Protein AF-A0A816WBF7-F1 (afdb_monomer_lite)

Secondary structure (DSSP, 8-state):
--------HHHHHHHHHHHHHHHHHHHHHHHHHHHHHSGGG--GGG-HHHHHHHHHHHHHHHHIIIIIHHHHHHHHHS----------

Sequence (88 aa):
MNTKNDYSLTNVIFGYYGLVLVIIGTLLNLFTFFMLFHSTFGNAKKRPTLHYMREMALFDIAMLYGWNLDHYLLPVHGFKLHFYSVAW

pLDDT: mean 80.8, std 15.41, range [39.72, 97.38]

Organism: NCBI:txid392030

Radius of gyration: 18.31 Å; chains: 1; bounding box: 32×30×64 Å

Structure (mmCIF, N/CA/C/O backbone):
data_AF-A0A816WBF7-F1
#
_entry.id   AF-A0A816WBF7-F1
#
loop_
_atom_site.group_PDB
_atom_site.id
_atom_site.type_symbol
_atom_site.label_atom_id
_atom_site.label_alt_id
_atom_site.label_comp_id
_atom_site.label_asym_id
_atom_site.label_entity_id
_atom_site.label_seq_id
_atom_site.pdbx_PDB_ins_code
_atom_site.Cartn_x
_atom_site.Cartn_y
_atom_site.Cartn_z
_atom_site.occupancy
_atom_site.B_iso_or_equiv
_atom_site.auth_seq_id
_atom_site.auth_comp_id
_atom_site.auth_asym_id
_atom_site.auth_atom_id
_atom_site.pdbx_PDB_model_num
ATOM 1 N N . MET A 1 1 ? 11.705 8.986 -38.738 1.00 39.72 1 MET A N 1
ATOM 2 C CA . MET A 1 1 ? 10.733 8.226 -37.926 1.00 39.72 1 MET A CA 1
ATOM 3 C C . MET A 1 1 ? 11.538 7.472 -36.874 1.00 39.72 1 MET A C 1
ATOM 5 O O . MET A 1 1 ? 12.221 6.522 -37.223 1.00 39.72 1 MET A O 1
ATOM 9 N N . ASN A 1 2 ? 11.618 8.006 -35.652 1.00 39.97 2 ASN A N 1
ATOM 10 C CA . ASN A 1 2 ? 12.504 7.514 -34.589 1.00 39.97 2 ASN A CA 1
ATOM 11 C C . ASN A 1 2 ? 11.629 6.955 -33.460 1.00 39.97 2 ASN A C 1
ATOM 13 O O . ASN A 1 2 ? 11.170 7.698 -32.604 1.00 39.97 2 ASN A O 1
ATOM 17 N N . THR A 1 3 ? 11.311 5.665 -33.522 1.00 55.91 3 THR A N 1
ATOM 18 C CA . THR A 1 3 ? 10.467 4.961 -32.547 1.00 55.91 3 THR A CA 1
ATOM 19 C C . THR A 1 3 ? 11.357 4.268 -31.518 1.00 55.91 3 THR A C 1
ATOM 21 O O . THR A 1 3 ? 11.572 3.057 -31.595 1.00 55.91 3 THR A O 1
ATOM 24 N N . LYS A 1 4 ? 11.949 5.031 -30.594 1.00 47.75 4 LYS A N 1
ATOM 25 C CA . LYS A 1 4 ? 12.781 4.477 -29.517 1.00 47.75 4 LYS A CA 1
ATOM 26 C C . LYS A 1 4 ? 12.343 5.015 -28.153 1.00 47.75 4 LYS A C 1
ATOM 28 O O . LYS A 1 4 ? 12.720 6.111 -27.771 1.00 47.75 4 LYS A O 1
ATOM 33 N N . ASN A 1 5 ? 11.640 4.148 -27.423 1.00 53.66 5 ASN A N 1
ATOM 34 C CA . ASN A 1 5 ? 11.604 4.071 -25.959 1.00 53.66 5 ASN A CA 1
ATOM 35 C C . ASN A 1 5 ? 10.888 5.184 -25.174 1.00 53.66 5 ASN A C 1
ATOM 37 O O . ASN A 1 5 ? 11.334 5.536 -24.087 1.00 53.66 5 ASN A O 1
ATOM 41 N N . ASP A 1 6 ? 9.712 5.625 -25.619 1.00 51.69 6 ASP A N 1
ATOM 42 C CA . ASP A 1 6 ? 8.776 6.380 -24.770 1.00 51.69 6 ASP A CA 1
ATOM 43 C C . ASP A 1 6 ? 8.010 5.458 -23.798 1.00 51.69 6 ASP A C 1
ATOM 45 O O . ASP A 1 6 ? 6.786 5.533 -23.663 1.00 51.69 6 ASP A O 1
ATOM 49 N N . TYR A 1 7 ? 8.709 4.587 -23.062 1.00 58.62 7 TYR A N 1
ATOM 50 C CA . TYR A 1 7 ? 8.198 4.236 -21.738 1.00 58.62 7 TYR A CA 1
ATOM 51 C C . TYR A 1 7 ? 8.326 5.520 -20.924 1.00 58.62 7 TYR A C 1
ATOM 53 O O . TYR A 1 7 ? 9.396 5.835 -20.410 1.00 58.62 7 TYR A O 1
ATOM 61 N N . SER A 1 8 ? 7.260 6.322 -20.948 1.00 73.81 8 SER A N 1
ATOM 62 C CA . SER A 1 8 ? 7.235 7.678 -20.412 1.00 73.81 8 SER A CA 1
ATOM 63 C C . SER A 1 8 ? 7.874 7.704 -19.024 1.00 73.81 8 SER A C 1
ATOM 65 O O . SER A 1 8 ? 7.443 6.959 -18.146 1.00 73.81 8 SER A O 1
ATOM 67 N N . LEU A 1 9 ? 8.889 8.550 -18.815 1.00 81.88 9 LEU A N 1
ATOM 68 C CA . LEU A 1 9 ? 9.511 8.811 -17.508 1.00 81.88 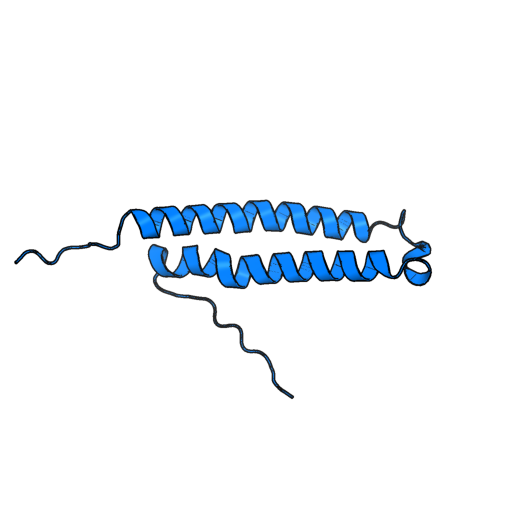9 LEU A CA 1
ATOM 69 C C . LEU A 1 9 ? 8.453 8.942 -16.396 1.00 81.88 9 LEU A C 1
A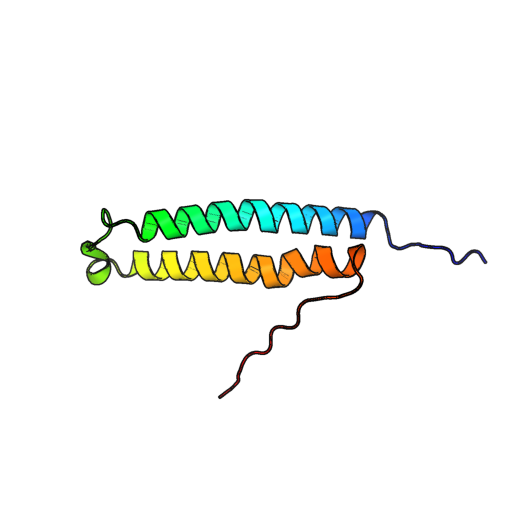TOM 71 O O . LEU A 1 9 ? 8.638 8.467 -15.278 1.00 81.88 9 LEU A O 1
ATOM 75 N N . THR A 1 10 ? 7.302 9.515 -16.744 1.00 86.12 10 THR A N 1
ATOM 76 C CA . THR A 1 10 ? 6.100 9.606 -15.921 1.00 86.12 10 THR A CA 1
ATOM 77 C C . THR A 1 10 ? 5.628 8.249 -15.384 1.00 86.12 10 THR A C 1
ATOM 79 O O . THR A 1 10 ? 5.386 8.136 -14.188 1.00 86.12 10 THR A O 1
ATOM 82 N N . ASN A 1 11 ? 5.550 7.203 -16.210 1.00 85.06 11 ASN A N 1
ATOM 83 C CA . ASN A 1 11 ? 5.120 5.862 -15.792 1.00 85.06 11 ASN A CA 1
ATOM 84 C C . ASN A 1 11 ? 6.092 5.236 -14.787 1.00 85.06 11 ASN A C 1
ATOM 86 O O . ASN A 1 11 ? 5.661 4.596 -13.831 1.00 85.06 11 ASN A O 1
ATOM 90 N N . VAL A 1 12 ? 7.397 5.451 -14.973 1.00 86.12 12 VAL A N 1
ATOM 91 C CA . VAL A 1 12 ? 8.419 4.970 -14.033 1.00 86.12 12 VAL A CA 1
ATOM 92 C C . VAL A 1 12 ? 8.295 5.705 -12.696 1.00 86.12 12 VAL A C 1
ATOM 94 O O . VAL A 1 12 ? 8.289 5.065 -11.646 1.00 86.12 12 VAL A O 1
ATOM 97 N N . ILE A 1 13 ? 8.114 7.030 -12.720 1.00 88.81 13 ILE A N 1
ATOM 98 C CA . ILE A 1 13 ? 7.887 7.839 -11.512 1.00 88.81 13 ILE A CA 1
ATOM 99 C C . ILE A 1 13 ? 6.638 7.361 -10.760 1.00 88.81 13 ILE A C 1
ATOM 101 O O . ILE A 1 13 ? 6.709 7.124 -9.553 1.00 88.81 13 ILE A O 1
ATOM 105 N N . PHE A 1 14 ? 5.514 7.171 -11.458 1.00 87.81 14 PHE A N 1
ATOM 106 C CA . PHE A 1 14 ? 4.284 6.662 -10.848 1.00 87.81 14 PHE A CA 1
ATOM 107 C C . PHE A 1 14 ? 4.456 5.251 -10.281 1.00 87.81 14 PHE A C 1
ATOM 109 O O . PHE A 1 14 ? 3.913 4.964 -9.214 1.00 87.81 14 PHE A O 1
ATOM 116 N N . GLY A 1 15 ? 5.252 4.399 -10.929 1.00 89.88 15 GLY A N 1
ATOM 117 C CA . GLY A 1 15 ? 5.548 3.068 -10.416 1.00 89.88 15 GLY A CA 1
ATOM 118 C C . GLY A 1 15 ? 6.333 3.088 -9.108 1.00 89.88 15 GLY A C 1
ATOM 119 O O . GLY A 1 15 ? 5.935 2.437 -8.143 1.00 89.88 15 GLY A O 1
ATOM 120 N N . TYR A 1 16 ? 7.402 3.881 -9.015 1.00 91.25 16 TYR A N 1
ATOM 121 C CA . TYR A 1 16 ? 8.149 4.010 -7.757 1.00 91.25 16 TYR A CA 1
ATOM 122 C C . TYR A 1 16 ? 7.346 4.711 -6.658 1.00 91.25 16 TYR A C 1
ATOM 124 O O . TYR A 1 16 ? 7.451 4.331 -5.492 1.00 91.25 16 TYR A O 1
ATOM 132 N N . TYR A 1 17 ? 6.502 5.683 -7.010 1.00 92.56 17 TYR A N 1
ATOM 133 C CA . TYR A 1 17 ? 5.556 6.275 -6.065 1.00 92.56 17 TYR A CA 1
ATOM 134 C C . TYR A 1 17 ? 4.574 5.226 -5.519 1.00 92.56 17 TYR A C 1
ATOM 136 O O . TYR A 1 17 ? 4.389 5.126 -4.304 1.00 92.56 17 TYR A O 1
ATOM 144 N N . GLY A 1 18 ? 4.014 4.389 -6.400 1.00 91.25 18 GLY A N 1
ATOM 145 C CA . GLY A 1 18 ? 3.179 3.249 -6.024 1.00 91.25 18 GLY A CA 1
ATOM 146 C C . GLY A 1 18 ? 3.893 2.307 -5.055 1.00 91.25 18 GLY A C 1
ATOM 147 O O . GLY A 1 18 ? 3.333 1.972 -4.013 1.00 91.25 18 GLY A O 1
ATOM 148 N N . LEU A 1 19 ? 5.157 1.967 -5.324 1.00 92.38 19 LEU A N 1
ATOM 149 C CA . LEU A 1 19 ? 5.970 1.122 -4.442 1.00 92.38 19 LEU A CA 1
ATOM 150 C C . LEU A 1 19 ? 6.166 1.735 -3.047 1.00 92.38 19 LEU A C 1
ATOM 152 O O . LEU A 1 19 ? 6.026 1.036 -2.042 1.00 92.38 19 LEU A O 1
ATOM 156 N N . VAL A 1 20 ? 6.462 3.035 -2.966 1.00 94.88 20 VAL A N 1
ATOM 157 C CA . VAL A 1 20 ? 6.602 3.740 -1.681 1.00 94.88 20 VAL A CA 1
ATOM 158 C C . VAL A 1 20 ? 5.298 3.679 -0.886 1.00 94.88 20 VAL A C 1
ATOM 160 O O . VAL A 1 20 ? 5.330 3.390 0.312 1.00 94.88 20 VAL A O 1
ATOM 163 N N . LEU A 1 21 ? 4.152 3.881 -1.546 1.00 95.12 21 LEU A N 1
ATOM 164 C CA . LEU A 1 21 ? 2.841 3.743 -0.911 1.00 95.12 21 LEU A CA 1
ATOM 165 C C . LEU A 1 21 ? 2.586 2.319 -0.413 1.00 95.12 21 LEU A C 1
ATOM 167 O O . LEU A 1 21 ? 2.082 2.163 0.697 1.00 95.12 21 LEU A O 1
ATOM 171 N N . VAL A 1 22 ? 2.955 1.292 -1.185 1.00 94.88 22 VAL A N 1
ATOM 172 C CA . VAL A 1 22 ? 2.834 -0.107 -0.745 1.00 94.88 22 VAL A CA 1
ATOM 173 C C . VAL A 1 22 ? 3.652 -0.332 0.521 1.00 94.88 22 VAL A C 1
ATOM 175 O O . VAL A 1 22 ? 3.110 -0.833 1.501 1.00 94.88 22 VAL A O 1
ATOM 178 N N . ILE A 1 23 ? 4.922 0.076 0.548 1.00 95.19 23 ILE A N 1
ATOM 179 C CA . ILE A 1 23 ? 5.803 -0.152 1.703 1.00 95.19 23 ILE A CA 1
ATOM 180 C C . ILE A 1 23 ? 5.284 0.591 2.939 1.00 95.19 23 ILE A C 1
ATOM 182 O O . ILE A 1 23 ? 5.028 -0.029 3.972 1.00 95.19 23 ILE A O 1
ATOM 186 N N . ILE A 1 24 ? 5.096 1.909 2.838 1.00 97.38 24 ILE A N 1
ATOM 187 C CA . ILE A 1 24 ? 4.690 2.741 3.979 1.00 97.38 24 ILE A CA 1
ATOM 188 C C . ILE A 1 24 ? 3.277 2.370 4.434 1.00 97.38 24 ILE A C 1
ATOM 190 O O . ILE A 1 24 ? 3.043 2.166 5.625 1.00 97.38 24 ILE A O 1
ATOM 194 N N . GLY A 1 25 ? 2.342 2.242 3.495 1.00 95.88 25 GLY A N 1
ATOM 195 C CA . GLY A 1 25 ? 0.956 1.905 3.792 1.00 95.88 25 GLY A CA 1
ATOM 196 C C . GLY A 1 25 ? 0.815 0.522 4.425 1.00 95.88 25 GLY A C 1
ATOM 197 O O . GLY A 1 25 ? 0.037 0.363 5.363 1.00 95.88 25 GLY A O 1
ATOM 198 N N . THR A 1 26 ? 1.607 -0.463 3.995 1.00 95.38 26 THR A N 1
ATOM 199 C CA . THR A 1 26 ? 1.599 -1.799 4.613 1.00 95.38 26 THR A CA 1
ATOM 200 C C . THR A 1 26 ? 2.128 -1.749 6.039 1.00 95.38 26 THR A C 1
ATOM 202 O O . THR A 1 26 ? 1.508 -2.318 6.934 1.00 95.38 26 THR A O 1
ATOM 205 N N . LEU A 1 27 ? 3.229 -1.032 6.287 1.00 96.94 27 LEU A N 1
ATOM 206 C CA . LEU A 1 27 ? 3.782 -0.878 7.637 1.00 96.94 27 LEU A CA 1
ATOM 207 C C . LEU A 1 27 ? 2.779 -0.210 8.591 1.00 96.94 27 LEU A C 1
ATOM 209 O O . LEU A 1 27 ? 2.565 -0.700 9.700 1.00 96.94 27 LEU A O 1
ATOM 213 N N . LEU A 1 28 ? 2.128 0.871 8.151 1.00 96.94 28 LEU A N 1
ATOM 214 C CA . LEU A 1 28 ? 1.131 1.591 8.950 1.00 96.94 28 LEU A CA 1
ATOM 215 C C . LEU A 1 28 ? -0.133 0.757 9.207 1.00 96.94 28 LEU A C 1
ATOM 217 O O . LEU A 1 28 ? -0.643 0.747 10.332 1.00 96.94 28 LEU A O 1
ATOM 221 N N . ASN A 1 29 ? -0.626 0.026 8.204 1.00 94.62 29 ASN A N 1
ATOM 222 C CA . ASN A 1 29 ? -1.792 -0.841 8.370 1.00 94.62 29 ASN A CA 1
ATOM 223 C C . ASN A 1 29 ? -1.487 -2.068 9.235 1.00 94.62 29 ASN A C 1
ATOM 225 O O . ASN A 1 29 ? -2.307 -2.424 10.079 1.00 94.62 29 ASN A O 1
ATOM 229 N N . LEU A 1 30 ? -0.300 -2.671 9.114 1.00 94.06 30 LEU A N 1
ATOM 230 C CA . LEU A 1 30 ? 0.133 -3.753 10.005 1.00 94.06 30 LEU A CA 1
ATOM 231 C C . LEU A 1 30 ? 0.269 -3.271 11.449 1.00 94.06 30 LEU A C 1
ATOM 233 O O . LEU A 1 30 ? -0.178 -3.959 12.365 1.00 94.06 30 LEU A O 1
ATOM 237 N N . PHE A 1 31 ? 0.835 -2.081 11.661 1.00 94.00 31 PHE A N 1
ATOM 238 C CA . PHE A 1 31 ? 0.910 -1.479 12.990 1.00 94.00 31 PHE A CA 1
ATOM 239 C C . PHE A 1 31 ? -0.488 -1.241 13.577 1.00 94.00 31 PHE A C 1
ATOM 241 O O . PHE A 1 31 ? -0.759 -1.636 14.712 1.00 94.00 31 PHE A O 1
ATOM 248 N N . THR A 1 32 ? -1.399 -0.671 12.783 1.00 92.25 32 THR A N 1
ATOM 249 C CA . THR A 1 32 ? -2.806 -0.468 13.163 1.00 92.25 32 THR A CA 1
ATOM 250 C C . THR A 1 32 ? -3.477 -1.792 13.517 1.00 92.25 32 THR A C 1
ATOM 252 O O . THR A 1 32 ? -4.080 -1.918 14.583 1.00 92.25 32 THR A O 1
ATOM 255 N N . PHE A 1 33 ? -3.320 -2.812 12.675 1.00 90.75 33 PHE A N 1
ATOM 256 C CA . PHE A 1 33 ? -3.879 -4.138 12.908 1.00 90.75 33 PHE A CA 1
ATOM 257 C C . PHE A 1 33 ? -3.330 -4.771 14.195 1.00 90.75 33 PHE A C 1
ATOM 259 O O . PHE A 1 33 ? -4.105 -5.268 15.014 1.00 90.75 33 PHE A O 1
ATOM 266 N N . PHE A 1 34 ? -2.014 -4.696 14.424 1.00 90.19 34 PHE A N 1
ATOM 267 C CA . PHE A 1 34 ? -1.371 -5.228 15.626 1.00 90.19 34 PHE A CA 1
ATOM 268 C C . PHE A 1 34 ? -1.841 -4.511 16.895 1.00 90.19 34 PHE A C 1
ATOM 270 O O . PHE A 1 34 ? -2.202 -5.169 17.874 1.00 90.19 34 PHE A O 1
ATOM 277 N N . MET A 1 35 ? -1.922 -3.175 16.874 1.00 87.94 35 MET A N 1
ATOM 278 C CA . MET A 1 35 ? -2.477 -2.415 17.996 1.00 87.94 35 MET A CA 1
ATOM 279 C C . MET A 1 35 ? -3.925 -2.805 18.286 1.00 87.94 35 MET A C 1
ATOM 281 O O . MET A 1 35 ? -4.294 -2.984 19.446 1.00 87.94 35 MET A O 1
ATOM 285 N N . LEU A 1 36 ? -4.745 -2.956 17.243 1.00 85.00 36 LEU A N 1
ATOM 286 C CA . LEU A 1 36 ? -6.140 -3.352 17.396 1.00 85.00 36 LEU A CA 1
ATOM 287 C C . LEU A 1 36 ? -6.273 -4.786 17.911 1.00 85.00 36 LEU A C 1
ATOM 289 O O . LEU A 1 36 ? -7.277 -5.085 18.555 1.00 85.00 36 LEU A O 1
ATOM 293 N N . PHE A 1 37 ? -5.312 -5.673 17.635 1.00 77.50 37 PHE A N 1
ATOM 294 C CA . PHE A 1 37 ? -5.291 -7.059 18.113 1.00 77.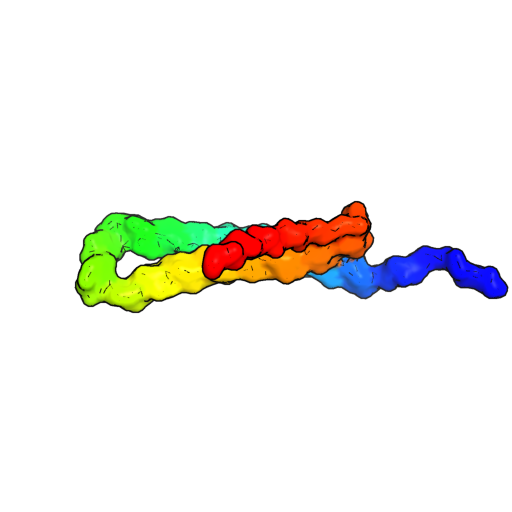50 37 PHE A CA 1
ATOM 295 C C . PHE A 1 37 ? -4.789 -7.192 19.561 1.00 77.50 37 PHE A C 1
ATOM 297 O O . PHE A 1 37 ? -5.170 -8.137 20.254 1.00 77.50 37 PHE A O 1
ATOM 304 N N . HIS A 1 38 ? -3.979 -6.243 20.039 1.00 77.94 38 HIS A N 1
ATOM 305 C CA . HIS A 1 38 ? -3.415 -6.257 21.388 1.00 77.94 38 HIS A CA 1
ATOM 306 C C . HIS A 1 38 ? -4.498 -6.307 22.488 1.00 77.94 38 HIS A C 1
ATOM 308 O O . HIS A 1 38 ? -5.541 -5.649 22.409 1.00 77.94 38 HIS A O 1
ATOM 314 N N . SER A 1 39 ? -4.242 -7.091 23.545 1.00 57.72 39 SER A N 1
ATOM 315 C CA . SER A 1 39 ? -5.241 -7.500 24.552 1.00 57.72 39 SER A CA 1
ATOM 316 C C . SER A 1 39 ? -5.835 -6.355 25.382 1.00 57.72 39 SER A C 1
ATOM 318 O O . SER A 1 39 ? -6.891 -6.528 25.990 1.00 57.72 39 SER A O 1
ATOM 320 N N . THR A 1 40 ? -5.242 -5.158 25.343 1.00 61.53 40 THR A N 1
ATOM 321 C CA . THR A 1 40 ? -5.827 -3.923 25.897 1.00 61.53 40 THR A CA 1
ATOM 322 C C . THR A 1 40 ? -7.207 -3.617 25.293 1.00 61.53 40 THR A C 1
ATOM 324 O O . THR A 1 40 ? -8.070 -3.054 25.965 1.00 61.53 40 THR A O 1
ATOM 327 N N . PHE A 1 41 ? -7.465 -4.066 24.059 1.00 59.59 41 PHE A N 1
ATOM 328 C CA . PHE A 1 41 ? -8.767 -4.004 23.385 1.00 59.59 41 PHE A CA 1
ATOM 329 C C . PHE A 1 41 ? -9.562 -5.325 23.464 1.00 59.59 41 PHE A C 1
ATOM 331 O O . PHE A 1 41 ? -10.536 -5.518 22.735 1.00 59.59 41 PHE A O 1
ATOM 338 N N . GLY A 1 42 ? -9.187 -6.238 24.368 1.00 55.75 42 GLY A N 1
ATOM 339 C CA . GLY A 1 42 ? -9.687 -7.617 24.488 1.00 55.75 42 GLY A CA 1
ATOM 340 C C . GLY A 1 42 ? -11.184 -7.783 24.785 1.00 55.75 42 GLY A C 1
ATOM 341 O O . GLY A 1 42 ? -11.699 -8.895 24.738 1.00 55.75 42 GLY A O 1
ATOM 342 N N . ASN A 1 43 ? -11.921 -6.691 24.998 1.00 61.22 43 ASN A N 1
ATOM 343 C CA . ASN A 1 43 ? -13.387 -6.678 25.034 1.00 61.22 43 ASN A CA 1
ATOM 344 C C . ASN A 1 43 ? -14.004 -6.458 23.636 1.00 61.22 43 ASN A C 1
ATOM 346 O O . ASN A 1 43 ? -15.041 -5.808 23.509 1.00 61.22 43 ASN A O 1
ATOM 350 N N . ALA A 1 44 ? -13.387 -6.993 22.576 1.00 56.44 44 ALA A N 1
ATOM 351 C CA . ALA A 1 44 ? -13.842 -6.836 21.189 1.00 56.44 44 ALA A CA 1
ATOM 352 C C . ALA A 1 44 ? -15.308 -7.281 20.982 1.00 56.44 44 ALA A C 1
ATOM 354 O O . ALA A 1 44 ? -16.054 -6.622 20.262 1.00 56.44 44 ALA A O 1
ATOM 355 N N . LYS A 1 45 ? -15.786 -8.279 21.748 1.00 59.72 45 LYS A N 1
ATOM 356 C CA . LYS A 1 45 ? -17.208 -8.683 21.781 1.00 59.72 45 LYS A CA 1
ATOM 357 C C . LYS A 1 45 ? -18.179 -7.562 22.191 1.00 59.72 45 LYS A C 1
ATOM 359 O O . LYS A 1 45 ? -19.353 -7.640 21.857 1.00 59.72 45 LYS A O 1
ATOM 364 N N . LYS A 1 46 ? -17.722 -6.528 22.909 1.00 64.12 46 LYS A N 1
ATOM 365 C CA . LYS A 1 46 ? -18.533 -5.358 23.302 1.00 64.12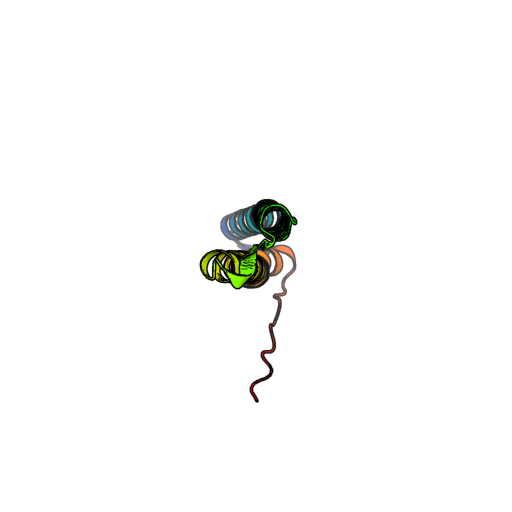 46 LYS A CA 1
ATOM 366 C C . LYS A 1 46 ? -18.391 -4.170 22.343 1.00 64.12 46 LYS A C 1
ATOM 368 O O . LYS A 1 46 ? -19.060 -3.160 22.543 1.00 64.12 46 LYS A O 1
ATOM 373 N N . ARG A 1 47 ? -17.498 -4.240 21.349 1.00 72.94 47 ARG A N 1
ATOM 374 C CA . ARG A 1 47 ? -17.149 -3.111 20.470 1.00 72.94 47 ARG A CA 1
ATOM 375 C C . ARG A 1 47 ? -17.047 -3.578 19.013 1.00 72.94 47 ARG A C 1
ATOM 377 O O . ARG A 1 47 ? -15.932 -3.752 18.519 1.00 72.94 47 ARG A O 1
ATOM 384 N N . PRO A 1 48 ? -18.185 -3.749 18.310 1.00 80.75 48 PRO A N 1
ATOM 385 C CA . PRO A 1 48 ? -18.203 -4.185 16.909 1.00 80.75 48 PRO A CA 1
ATOM 386 C C . PRO A 1 48 ? -17.353 -3.287 15.999 1.00 80.75 48 PRO A C 1
ATOM 388 O O . PRO A 1 48 ? -16.732 -3.772 15.061 1.00 80.75 48 PRO A O 1
ATOM 391 N N . THR A 1 49 ? -17.219 -2.001 16.330 1.00 84.19 49 THR A N 1
ATOM 392 C CA . THR A 1 49 ? -16.358 -1.048 15.617 1.00 84.19 49 THR A CA 1
ATOM 393 C C . THR A 1 49 ? -14.903 -1.515 15.497 1.00 84.19 49 THR A C 1
ATOM 395 O O . THR A 1 49 ? -14.288 -1.307 14.459 1.00 84.19 49 THR A O 1
ATOM 398 N N . LEU A 1 50 ? -14.351 -2.189 16.514 1.00 84.25 50 LEU A N 1
ATOM 399 C CA . LEU A 1 50 ? -12.970 -2.685 16.464 1.00 84.25 50 LEU A CA 1
ATOM 400 C C . LEU A 1 50 ? -12.800 -3.835 15.465 1.00 84.25 50 LEU A C 1
ATOM 402 O O . LEU A 1 50 ? -11.729 -3.974 14.884 1.00 84.25 50 LEU A O 1
ATOM 406 N N . HIS A 1 51 ? -13.840 -4.647 15.257 1.00 83.31 51 HIS A N 1
ATOM 407 C CA . HIS A 1 51 ? -13.822 -5.693 14.235 1.00 83.31 51 HIS A CA 1
ATOM 408 C C . HIS A 1 51 ? -13.794 -5.074 12.836 1.00 83.31 51 HIS A C 1
ATOM 410 O O . HIS A 1 51 ? -12.900 -5.397 12.059 1.00 83.31 51 HIS A O 1
ATOM 416 N N . TYR A 1 52 ? -14.665 -4.094 12.576 1.00 89.00 52 TYR A N 1
ATOM 417 C CA . TYR A 1 52 ? -14.665 -3.363 11.307 1.00 89.00 52 TYR A CA 1
ATOM 418 C C . TYR A 1 52 ? -13.339 -2.645 11.038 1.00 89.00 52 TYR A C 1
ATOM 420 O O . TYR A 1 52 ? -12.830 -2.704 9.927 1.00 89.00 52 TYR A O 1
ATOM 428 N N . MET A 1 53 ? -12.728 -2.018 12.048 1.00 90.19 53 MET A N 1
ATOM 429 C CA . MET A 1 53 ? -11.428 -1.351 11.885 1.00 90.19 53 MET A CA 1
ATOM 430 C C . MET A 1 53 ? -10.297 -2.330 11.533 1.00 90.19 53 MET A C 1
ATOM 432 O O . MET A 1 53 ? -9.418 -1.993 10.744 1.00 90.19 53 MET A O 1
ATOM 436 N N . ARG A 1 54 ? -10.315 -3.549 12.092 1.00 88.75 54 ARG A N 1
ATOM 437 C CA . ARG A 1 54 ? -9.341 -4.598 11.741 1.00 88.75 54 ARG A CA 1
ATOM 438 C C . ARG A 1 54 ? -9.532 -5.077 10.305 1.00 88.75 54 ARG A C 1
ATOM 440 O O . ARG A 1 54 ? -8.548 -5.238 9.593 1.00 88.75 54 ARG A O 1
ATOM 447 N N . GLU A 1 55 ? -10.778 -5.294 9.890 1.00 91.00 55 GLU A N 1
ATOM 448 C CA . GLU A 1 55 ? -11.096 -5.677 8.512 1.00 91.00 55 GLU A CA 1
ATOM 449 C C . GLU A 1 55 ? -10.711 -4.572 7.525 1.00 91.00 55 GLU A C 1
ATOM 451 O O . GLU A 1 55 ? -10.074 -4.869 6.520 1.00 91.00 55 GLU A O 1
ATOM 456 N N . MET A 1 56 ? -10.989 -3.302 7.839 1.00 92.81 56 MET A N 1
ATOM 457 C CA . MET A 1 56 ? -10.557 -2.160 7.024 1.00 92.81 56 MET A CA 1
ATOM 458 C C . MET A 1 56 ? -9.038 -2.128 6.838 1.00 92.81 56 MET A C 1
ATOM 460 O O . MET A 1 56 ? -8.583 -2.002 5.709 1.00 92.81 56 MET A O 1
ATOM 464 N N . ALA A 1 57 ? -8.251 -2.341 7.899 1.00 92.94 57 ALA A N 1
ATOM 465 C CA . ALA A 1 57 ? -6.791 -2.394 7.779 1.00 92.94 57 ALA A CA 1
ATOM 466 C C . ALA A 1 57 ? -6.311 -3.540 6.862 1.00 92.94 57 ALA A C 1
ATOM 468 O O . ALA A 1 57 ? -5.330 -3.384 6.135 1.00 92.94 57 ALA A O 1
ATOM 469 N N . LEU A 1 58 ? -7.000 -4.690 6.863 1.00 92.38 58 LEU A N 1
ATOM 470 C CA . LEU A 1 58 ? -6.706 -5.791 5.937 1.00 92.38 58 LEU A CA 1
ATOM 471 C C . LEU A 1 58 ? -7.093 -5.443 4.495 1.00 92.38 58 LEU A C 1
ATOM 473 O O . LEU A 1 58 ? -6.320 -5.722 3.577 1.00 92.38 58 LEU A O 1
ATOM 477 N N . PHE A 1 59 ? -8.258 -4.824 4.290 1.00 93.38 59 PHE A N 1
ATOM 478 C CA . PHE A 1 59 ? -8.692 -4.358 2.974 1.00 93.38 59 PHE A CA 1
ATOM 479 C C . PHE A 1 59 ? -7.751 -3.292 2.409 1.00 93.38 59 PHE A C 1
ATOM 481 O O . PHE A 1 59 ? -7.407 -3.367 1.232 1.00 93.38 59 PHE A O 1
ATOM 488 N N . ASP A 1 60 ? -7.266 -2.365 3.231 1.00 93.50 60 ASP A N 1
ATOM 489 C CA . ASP A 1 60 ? -6.298 -1.352 2.808 1.00 93.50 60 ASP A CA 1
ATOM 490 C C . ASP A 1 60 ? -4.980 -1.994 2.350 1.00 93.50 60 ASP A C 1
ATOM 492 O O . ASP A 1 60 ? -4.448 -1.631 1.300 1.00 93.50 60 ASP A O 1
ATOM 496 N N . ILE A 1 61 ? -4.482 -3.011 3.067 1.00 93.06 61 ILE A N 1
ATOM 497 C CA . ILE A 1 61 ? -3.319 -3.797 2.619 1.00 93.06 61 ILE A CA 1
ATOM 498 C C . ILE A 1 61 ? -3.626 -4.492 1.287 1.00 93.06 61 ILE A C 1
ATOM 500 O O . ILE A 1 61 ? -2.826 -4.409 0.355 1.00 93.06 61 ILE A O 1
ATOM 504 N N . ALA A 1 62 ? -4.783 -5.143 1.159 1.00 91.19 62 ALA A N 1
ATOM 505 C CA . ALA A 1 62 ? -5.164 -5.818 -0.080 1.00 91.19 62 ALA A CA 1
ATOM 506 C C . ALA A 1 62 ? -5.228 -4.844 -1.270 1.00 91.19 62 ALA A C 1
ATOM 508 O O . ALA A 1 62 ? -4.730 -5.160 -2.350 1.00 91.19 62 ALA A O 1
ATOM 509 N N . MET A 1 63 ? -5.761 -3.637 -1.067 1.00 89.75 63 MET A N 1
ATOM 510 C CA . MET A 1 63 ? -5.824 -2.594 -2.093 1.00 89.75 63 MET A CA 1
ATOM 511 C C . MET A 1 63 ? -4.434 -2.082 -2.489 1.00 89.75 63 MET A C 1
ATOM 513 O O . MET A 1 63 ? -4.186 -1.874 -3.678 1.00 89.75 63 MET A O 1
ATOM 517 N N . LEU A 1 64 ? -3.504 -1.939 -1.536 1.00 93.12 64 LEU A N 1
ATOM 518 C CA . LEU A 1 64 ? -2.112 -1.578 -1.830 1.00 93.12 64 LEU A CA 1
ATOM 519 C C . LEU A 1 64 ? -1.425 -2.642 -2.699 1.00 93.12 64 LEU A C 1
ATOM 521 O O . LEU A 1 64 ? -0.810 -2.308 -3.712 1.00 93.12 64 LEU A O 1
ATOM 525 N N . TYR A 1 65 ? -1.552 -3.920 -2.342 1.00 88.88 65 TYR A N 1
ATOM 526 C CA . TYR A 1 65 ? -0.950 -5.019 -3.106 1.00 88.88 65 TYR A CA 1
ATOM 527 C C . TYR A 1 65 ? -1.661 -5.304 -4.431 1.00 88.88 65 TYR A C 1
ATOM 529 O O . TYR A 1 65 ? -1.045 -5.861 -5.335 1.00 88.88 65 TYR A O 1
ATOM 537 N N . GLY A 1 66 ? -2.932 -4.926 -4.556 1.00 84.69 66 GLY A N 1
ATOM 538 C CA . GLY A 1 66 ? -3.673 -5.011 -5.804 1.00 84.69 66 GLY A CA 1
ATOM 539 C C . GLY A 1 66 ? -3.320 -3.883 -6.757 1.00 84.69 66 GLY A C 1
ATOM 540 O O . GLY A 1 66 ? -2.686 -4.085 -7.786 1.00 84.69 66 GLY A O 1
ATOM 541 N N . TRP A 1 67 ? -3.730 -2.670 -6.406 1.00 85.44 67 TRP A N 1
ATOM 542 C CA . TRP A 1 67 ? -3.666 -1.532 -7.314 1.00 85.44 67 TRP A CA 1
ATOM 543 C C . TRP A 1 67 ? -2.279 -0.886 -7.346 1.00 85.44 67 TRP A C 1
ATOM 545 O O . TRP A 1 67 ? -1.706 -0.686 -8.418 1.00 85.44 67 TRP A O 1
ATOM 555 N N . ASN A 1 68 ? -1.712 -0.555 -6.184 1.00 89.06 68 ASN A N 1
ATOM 556 C CA . ASN A 1 68 ? -0.483 0.243 -6.117 1.00 89.06 68 ASN A CA 1
ATOM 557 C C . ASN A 1 68 ? 0.761 -0.563 -6.497 1.00 89.06 68 ASN A C 1
ATOM 559 O O . ASN A 1 68 ? 1.685 -0.017 -7.102 1.00 89.06 68 ASN A O 1
ATOM 563 N N . LEU A 1 69 ? 0.784 -1.855 -6.175 1.00 88.94 69 LEU A N 1
ATOM 564 C CA . LEU A 1 69 ? 1.878 -2.734 -6.567 1.00 88.94 69 LEU A CA 1
ATOM 565 C C . LEU A 1 69 ? 1.877 -2.994 -8.079 1.00 88.94 69 LEU A C 1
ATOM 567 O O . LEU A 1 69 ? 2.944 -2.988 -8.686 1.00 88.94 69 LEU A O 1
ATOM 571 N N . ASP A 1 70 ? 0.712 -3.117 -8.714 1.00 89.31 70 ASP A N 1
ATOM 572 C CA . ASP A 1 70 ? 0.618 -3.253 -10.173 1.00 89.31 70 ASP A CA 1
ATOM 573 C C . ASP A 1 70 ? 1.134 -2.013 -10.916 1.00 89.31 70 ASP A C 1
ATOM 575 O O . ASP A 1 70 ? 1.768 -2.143 -11.966 1.00 89.31 70 ASP A O 1
ATOM 579 N N . HIS A 1 71 ? 0.951 -0.815 -10.344 1.00 87.81 71 HIS A N 1
ATOM 580 C CA . HIS A 1 71 ? 1.546 0.414 -10.883 1.00 87.81 71 HIS A CA 1
ATOM 581 C C . HIS A 1 71 ? 3.076 0.375 -10.871 1.00 87.81 71 HIS A C 1
ATOM 583 O O . HIS A 1 71 ? 3.697 1.019 -11.712 1.00 87.81 71 HIS A O 1
ATOM 589 N N . TYR A 1 72 ? 3.689 -0.380 -9.957 1.00 89.38 72 TYR A N 1
ATOM 590 C CA . TYR A 1 72 ? 5.130 -0.618 -9.940 1.00 89.38 72 TYR A CA 1
ATOM 591 C C . TYR A 1 72 ? 5.536 -1.760 -10.880 1.00 89.38 72 TYR A C 1
ATOM 593 O O . TYR A 1 72 ? 6.448 -1.601 -11.691 1.00 89.38 72 TYR A O 1
ATOM 601 N N . LEU A 1 73 ? 4.865 -2.909 -10.791 1.00 89.62 73 LEU A N 1
ATOM 602 C CA . LEU A 1 73 ? 5.253 -4.120 -11.512 1.00 89.62 73 LEU A CA 1
ATOM 603 C C . LEU A 1 73 ? 5.110 -3.966 -13.028 1.00 89.62 73 LEU A C 1
ATOM 605 O O . LEU A 1 73 ? 6.003 -4.387 -13.763 1.00 89.62 73 LEU A O 1
ATOM 609 N N . LEU A 1 74 ? 4.046 -3.321 -13.513 1.00 87.25 74 LEU A N 1
ATOM 610 C CA . LEU A 1 74 ? 3.785 -3.261 -14.949 1.00 87.25 74 LEU A CA 1
ATOM 611 C C . LEU A 1 74 ? 4.805 -2.385 -15.703 1.00 87.25 74 LEU A C 1
ATOM 613 O O . LEU A 1 74 ? 5.354 -2.865 -16.694 1.00 87.25 74 LEU A O 1
ATOM 617 N N . PRO A 1 75 ? 5.131 -1.151 -15.265 1.00 84.31 75 PRO A N 1
ATOM 618 C CA . PRO A 1 75 ? 6.097 -0.311 -15.971 1.00 84.31 75 PRO A CA 1
ATOM 619 C C . PRO A 1 75 ? 7.552 -0.722 -15.732 1.00 84.31 75 PRO A C 1
ATOM 621 O O . PRO A 1 75 ? 8.383 -0.513 -16.611 1.00 84.31 75 PRO A O 1
ATOM 624 N N . VAL A 1 76 ? 7.874 -1.262 -14.548 1.00 85.38 76 VAL A N 1
ATOM 625 C CA . VAL A 1 76 ? 9.264 -1.570 -14.161 1.00 85.38 76 VAL A CA 1
ATOM 626 C C . VAL A 1 76 ? 9.654 -3.000 -14.527 1.00 85.38 76 VAL A C 1
ATOM 628 O O . VAL A 1 76 ? 10.772 -3.225 -14.983 1.00 85.38 76 VAL A O 1
ATOM 631 N N . HIS A 1 77 ? 8.744 -3.962 -14.354 1.00 87.00 77 HIS A N 1
ATOM 632 C CA . HIS A 1 77 ? 9.018 -5.392 -14.543 1.00 87.00 77 HIS A CA 1
ATOM 633 C C . HIS A 1 77 ? 8.221 -6.035 -15.687 1.00 87.00 77 HIS A C 1
ATOM 635 O O . HIS A 1 77 ? 8.503 -7.172 -16.060 1.00 87.00 77 HIS A O 1
ATOM 641 N N . GLY A 1 78 ? 7.248 -5.331 -16.275 1.00 85.62 78 GLY A N 1
ATOM 642 C CA . GLY A 1 78 ? 6.495 -5.798 -17.444 1.00 85.62 78 GLY A CA 1
ATOM 643 C C . GLY A 1 78 ? 5.387 -6.813 -17.146 1.00 85.62 78 GLY A C 1
ATOM 644 O O . GLY A 1 78 ? 4.839 -7.394 -18.082 1.00 85.62 78 GLY A O 1
ATOM 645 N N . PHE A 1 79 ? 5.032 -7.036 -15.877 1.00 85.12 79 PHE A N 1
ATOM 646 C CA . PHE A 1 79 ? 3.954 -7.948 -15.475 1.00 85.12 79 PHE A CA 1
ATOM 647 C C . PHE A 1 79 ? 3.065 -7.335 -14.387 1.00 85.12 79 PHE A C 1
ATOM 649 O O . PHE A 1 79 ? 3.404 -6.315 -13.802 1.00 85.12 79 PHE A O 1
ATOM 656 N N . LYS A 1 80 ? 1.914 -7.953 -14.116 1.00 86.19 80 LYS A N 1
ATOM 657 C CA . LYS A 1 80 ? 0.974 -7.539 -13.064 1.00 86.19 80 LYS A CA 1
ATOM 658 C C . LYS A 1 80 ? 0.471 -8.743 -12.275 1.00 86.19 80 LYS A C 1
ATOM 660 O O . LYS A 1 80 ? 0.503 -9.867 -12.788 1.00 86.19 80 LYS A O 1
ATOM 665 N N . LEU A 1 81 ? 0.000 -8.523 -11.057 1.00 82.38 81 LEU A N 1
ATOM 666 C CA . LEU A 1 81 ? -0.593 -9.561 -10.223 1.00 82.38 81 LEU A CA 1
ATOM 667 C C . LEU A 1 81 ? -2.049 -9.798 -10.636 1.00 82.38 81 LEU A C 1
ATOM 669 O O . LEU A 1 81 ? -2.888 -8.905 -10.619 1.00 82.38 81 LEU A O 1
ATOM 673 N N . HIS A 1 82 ? -2.366 -11.038 -10.999 1.00 78.31 82 HIS A N 1
ATOM 674 C CA . HIS A 1 82 ? -3.748 -11.458 -11.201 1.00 78.31 82 HIS A CA 1
ATOM 675 C C . HIS A 1 82 ? -4.298 -12.055 -9.907 1.00 78.31 82 HIS A C 1
ATOM 677 O O . HIS A 1 82 ? -3.832 -13.097 -9.448 1.00 78.31 82 HIS A O 1
ATOM 683 N N . PHE A 1 83 ? -5.322 -11.416 -9.344 1.00 69.69 83 PHE A N 1
ATOM 684 C CA . PHE A 1 83 ? -6.089 -11.972 -8.235 1.00 69.69 83 PHE A CA 1
ATOM 685 C C . PHE A 1 83 ? -7.227 -12.813 -8.806 1.00 69.69 83 PHE A C 1
ATOM 687 O O . PHE A 1 83 ? -8.146 -12.290 -9.434 1.00 69.69 83 PHE A O 1
ATOM 694 N N . TYR A 1 84 ? -7.158 -14.125 -8.602 1.00 67.44 84 TYR A N 1
ATOM 695 C CA . TYR A 1 84 ? -8.268 -15.024 -8.892 1.00 67.44 84 TYR A CA 1
ATOM 696 C C . TYR A 1 84 ? -9.182 -15.047 -7.665 1.00 67.44 84 TYR A C 1
ATOM 698 O O . TYR A 1 84 ? -8.791 -15.555 -6.615 1.00 67.44 84 TYR A O 1
ATOM 706 N N . SER A 1 85 ? -10.385 -14.476 -7.767 1.00 57.03 85 SER A N 1
ATOM 707 C CA . SER A 1 85 ? -11.426 -14.719 -6.769 1.00 57.03 85 SER A CA 1
ATOM 708 C C . SER A 1 85 ? -12.075 -16.070 -7.062 1.00 57.03 85 SER A C 1
ATOM 710 O O . SER A 1 85 ? -12.460 -16.360 -8.195 1.00 57.03 85 SER A O 1
ATOM 712 N N . VAL A 1 86 ? -12.180 -16.928 -6.047 1.00 56.28 86 VAL A N 1
ATOM 713 C CA . VAL A 1 86 ? -12.969 -18.158 -6.164 1.00 56.28 86 VAL A CA 1
ATOM 714 C C . VAL A 1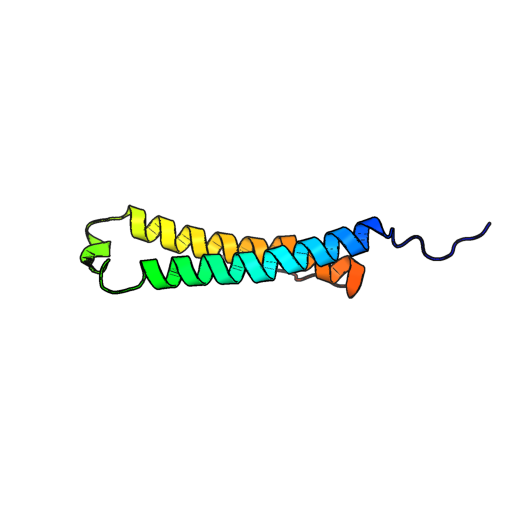 86 ? -14.431 -17.749 -6.020 1.00 56.28 86 VAL A C 1
ATOM 716 O O . VAL A 1 86 ? -14.910 -17.530 -4.910 1.00 56.28 86 VAL A O 1
ATOM 719 N N . ALA A 1 87 ? -15.112 -17.559 -7.148 1.00 46.72 87 ALA A N 1
ATOM 720 C CA . ALA A 1 87 ? -16.562 -17.441 -7.172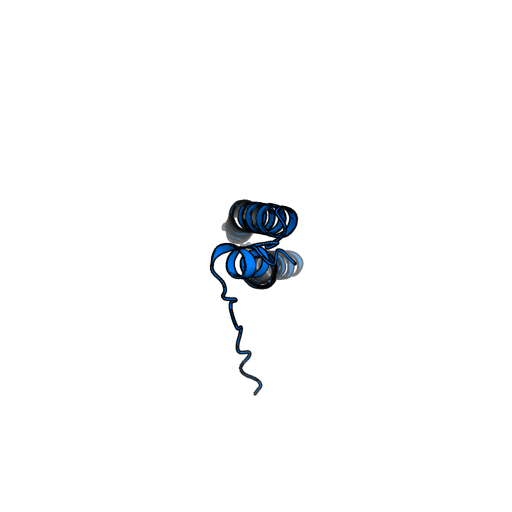 1.00 46.72 87 ALA A CA 1
ATOM 721 C C . ALA A 1 87 ? -17.146 -18.834 -6.889 1.00 46.72 87 ALA A C 1
ATOM 723 O O . ALA A 1 87 ? -16.920 -19.760 -7.669 1.00 46.72 87 ALA A O 1
ATOM 724 N N . TRP A 1 88 ? -17.822 -18.978 -5.750 1.00 44.88 88 TRP A N 1
ATOM 725 C CA . TRP A 1 88 ? -18.687 -20.118 -5.448 1.00 44.88 88 TRP A CA 1
ATOM 726 C C . TRP A 1 88 ? -20.127 -19.765 -5.797 1.00 44.88 88 TRP A C 1
ATOM 728 O O . TRP A 1 88 ? -20.523 -18.612 -5.505 1.00 44.88 88 TRP A O 1
#

Foldseek 3Di:
DDPDDPLPPVLQVLLVVLVVCLVVLLVVLVVQLVVLVDCVVVVCVVPVVSVVSNVVSVVSNVCSLQPSNQSNCCSPPNDHDDDDDPDD